Protein AF-A0AAU3ZGL8-F1 (afdb_monomer)

Radius of gyration: 20.52 Å; Cα contacts (8 Å, |Δi|>4): 41; chains: 1; bounding box: 46×35×42 Å

Secondary structure (DSSP, 8-state):
------SPPPPPPPGGGS--PPPSEEE-TTT--EEESHHHHHHHHIIIII-GGG--SPP-----

Sequence (64 aa):
MSRTTNGPHPHPLTPADIPDGDPWAYGCPECQLPIQGGSAGLAAHRRTVHNPADDPRTPINIRL

Foldseek 3Di:
DDDDPPDPDPDDQDPVNDPDDFDQWDQAPPPRDIFGDGPVRNVVCCCVPVNVVNDPDDDDDDDD

Mean predicted aligned error: 10.82 Å

Structure (mmCIF, N/CA/C/O backbone):
data_AF-A0AAU3ZGL8-F1
#
_entry.id   AF-A0AAU3ZGL8-F1
#
loop_
_atom_site.group_PDB
_atom_site.id
_atom_site.type_symbol
_atom_site.label_atom_id
_atom_site.label_alt_id
_atom_site.label_comp_id
_atom_site.label_asym_id
_atom_site.label_entity_id
_atom_site.label_seq_id
_atom_site.pdbx_PDB_ins_code
_atom_site.Cartn_x
_atom_site.Cartn_y
_atom_site.Cartn_z
_atom_site.occupancy
_atom_site.B_iso_or_equiv
_atom_site.auth_seq_id
_atom_site.auth_comp_id
_atom_site.auth_asym_id
_atom_site.auth_atom_id
_atom_site.pdbx_PDB_model_num
ATOM 1 N N . MET A 1 1 ? 36.395 25.639 -5.548 1.00 39.22 1 MET A N 1
ATOM 2 C CA . MET A 1 1 ? 35.563 25.639 -6.770 1.00 39.22 1 MET A CA 1
ATOM 3 C C . MET A 1 1 ? 35.715 24.283 -7.440 1.00 39.22 1 MET A C 1
ATOM 5 O O . MET A 1 1 ? 36.811 23.965 -7.884 1.00 39.22 1 MET A O 1
ATOM 9 N N . SER A 1 2 ? 34.674 23.449 -7.394 1.00 57.00 2 SER A N 1
ATOM 10 C CA . SER A 1 2 ? 34.710 22.075 -7.912 1.00 57.00 2 SER A CA 1
ATOM 11 C C . SER A 1 2 ? 34.582 22.088 -9.432 1.00 57.00 2 SER A C 1
ATOM 13 O O . SER A 1 2 ? 33.636 22.646 -9.978 1.00 57.00 2 SER A O 1
ATOM 15 N N . ARG A 1 3 ? 35.575 21.513 -10.108 1.00 62.22 3 ARG A N 1
ATOM 16 C CA . ARG A 1 3 ? 35.649 21.410 -11.565 1.00 62.22 3 ARG A CA 1
ATOM 17 C C . ARG A 1 3 ? 34.645 20.343 -12.015 1.00 62.22 3 ARG A C 1
ATOM 19 O O . ARG A 1 3 ? 34.864 19.168 -11.740 1.00 62.22 3 ARG A O 1
ATOM 26 N N . THR A 1 4 ? 33.546 20.737 -12.656 1.00 62.28 4 THR A N 1
ATOM 27 C CA . THR A 1 4 ? 32.622 19.792 -13.300 1.00 62.28 4 THR A CA 1
ATOM 28 C C . THR A 1 4 ? 33.396 19.020 -14.367 1.00 62.28 4 THR A C 1
ATOM 30 O O . THR A 1 4 ? 33.999 19.629 -15.253 1.00 62.28 4 THR A O 1
ATOM 33 N N . THR A 1 5 ? 33.444 17.693 -14.257 1.00 65.12 5 THR A N 1
ATOM 34 C CA . THR A 1 5 ? 34.087 16.829 -15.253 1.00 65.12 5 THR A CA 1
ATOM 35 C C . THR A 1 5 ? 33.376 17.002 -16.590 1.00 65.12 5 THR A C 1
ATOM 37 O O . THR A 1 5 ? 32.208 16.654 -16.725 1.00 65.12 5 THR A O 1
ATOM 40 N N . ASN A 1 6 ? 34.092 17.547 -17.572 1.00 63.69 6 ASN A N 1
ATOM 41 C CA . ASN A 1 6 ? 33.633 17.729 -18.946 1.00 63.69 6 ASN A CA 1
ATOM 42 C C . ASN A 1 6 ? 33.819 16.403 -19.711 1.00 63.69 6 ASN A C 1
ATOM 44 O O . ASN A 1 6 ? 34.698 16.273 -20.559 1.00 63.69 6 ASN A O 1
ATOM 48 N N . GLY A 1 7 ? 33.090 15.371 -19.289 1.00 68.19 7 GLY A N 1
ATOM 49 C CA . GLY A 1 7 ? 33.018 14.067 -19.950 1.00 68.19 7 GLY A CA 1
ATOM 50 C C . GLY A 1 7 ? 31.615 13.857 -20.519 1.00 68.19 7 GLY A C 1
ATOM 51 O O . GLY A 1 7 ? 30.687 14.524 -20.057 1.00 68.19 7 GLY A O 1
ATOM 52 N N . PRO A 1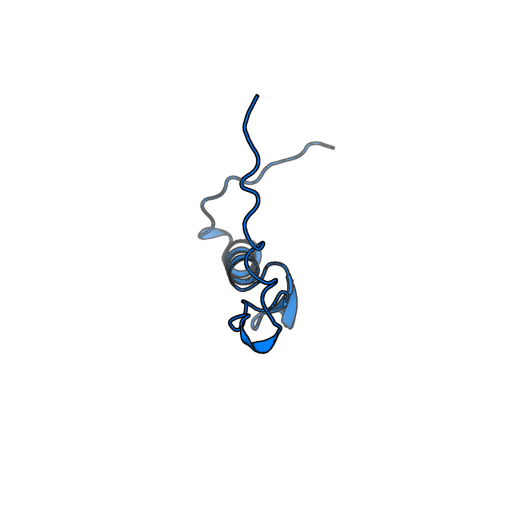 8 ? 31.429 12.967 -21.510 1.00 65.44 8 PRO A N 1
ATOM 53 C CA . PRO A 1 8 ? 30.095 12.641 -21.998 1.00 65.44 8 PRO A CA 1
ATOM 54 C C . PRO A 1 8 ? 29.229 12.235 -20.805 1.00 65.44 8 PRO A C 1
ATOM 56 O O . PRO A 1 8 ? 29.585 11.325 -20.053 1.00 65.44 8 PRO A O 1
ATOM 59 N N . HIS A 1 9 ? 28.134 12.965 -20.587 1.00 65.25 9 HIS A N 1
ATOM 60 C CA . HIS A 1 9 ? 27.170 12.597 -19.561 1.00 65.25 9 HIS A CA 1
ATOM 61 C C . HIS A 1 9 ? 26.714 11.167 -19.863 1.00 65.25 9 HIS A C 1
ATOM 63 O O . HIS A 1 9 ? 26.357 10.908 -21.018 1.00 65.25 9 HIS A O 1
ATOM 69 N N . PRO A 1 10 ? 26.762 10.238 -18.888 1.00 72.44 10 PRO A N 1
ATOM 70 C CA . PRO A 1 10 ? 26.270 8.887 -19.108 1.00 72.44 10 PRO A CA 1
ATOM 71 C C . PRO A 1 10 ? 24.864 8.997 -19.692 1.00 72.44 10 PRO A C 1
ATOM 73 O O . PRO A 1 10 ? 24.045 9.775 -19.195 1.00 72.44 10 PRO A O 1
ATOM 76 N N . HIS A 1 11 ? 24.655 8.318 -20.820 1.00 65.44 11 HIS A N 1
ATOM 77 C CA . HIS A 1 11 ? 23.433 8.439 -21.600 1.00 65.44 11 HIS A CA 1
ATOM 78 C C . HIS A 1 11 ? 22.207 8.245 -20.692 1.00 65.44 11 HIS A C 1
ATOM 80 O O . HIS A 1 11 ? 22.232 7.357 -19.834 1.00 65.44 11 HIS A O 1
ATOM 86 N N . PRO A 1 12 ? 21.144 9.057 -20.854 1.00 77.94 12 PRO A N 1
ATOM 87 C CA . PRO A 1 12 ? 19.870 8.791 -20.200 1.00 77.94 12 PRO A CA 1
ATOM 88 C C . PRO A 1 12 ? 19.469 7.345 -20.492 1.00 77.94 12 PRO A C 1
ATOM 90 O O . PRO A 1 12 ? 19.579 6.924 -21.644 1.00 77.94 12 PRO A O 1
ATOM 93 N N . LEU A 1 13 ? 19.045 6.601 -19.465 1.00 74.94 13 LEU A N 1
ATOM 94 C C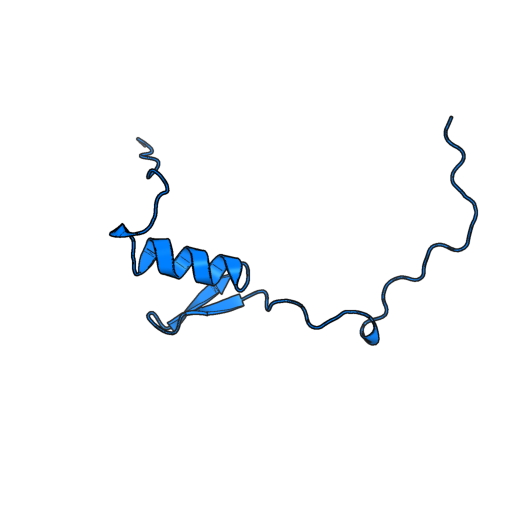A . LEU A 1 13 ? 18.548 5.233 -19.629 1.00 74.94 13 LEU A CA 1
ATOM 95 C C . LEU A 1 13 ? 17.552 5.216 -20.790 1.00 74.94 13 LEU A C 1
ATOM 97 O O . LEU A 1 13 ? 16.579 5.980 -20.777 1.00 74.94 13 LEU A O 1
ATOM 101 N N . THR A 1 14 ? 17.802 4.397 -21.813 1.00 77.06 14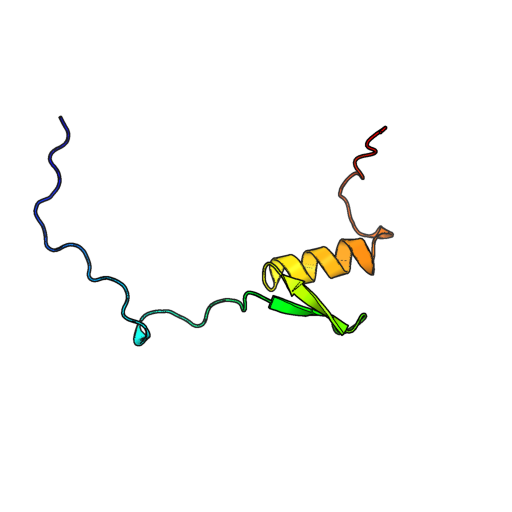 THR A N 1
ATOM 102 C CA . THR A 1 14 ? 16.780 4.205 -22.839 1.00 77.06 14 THR A CA 1
ATOM 103 C C . THR A 1 14 ? 15.653 3.374 -22.230 1.00 77.06 14 THR A C 1
ATOM 105 O O . THR A 1 14 ? 15.897 2.625 -21.284 1.00 77.06 14 THR A O 1
ATOM 108 N N . PRO A 1 15 ? 14.412 3.455 -22.737 1.00 79.50 15 PRO A N 1
ATOM 109 C CA . PRO A 1 15 ? 13.321 2.633 -22.215 1.00 79.50 15 PRO A CA 1
ATOM 110 C C . PRO A 1 15 ? 13.630 1.126 -22.174 1.00 79.50 15 PRO A C 1
ATOM 112 O O . PRO A 1 15 ? 13.079 0.430 -21.333 1.00 79.50 15 PRO A O 1
ATOM 115 N N . ALA A 1 16 ? 14.523 0.632 -23.040 1.00 81.94 16 ALA A N 1
ATOM 116 C CA . ALA A 1 16 ? 14.968 -0.762 -23.050 1.00 81.94 16 ALA A CA 1
ATOM 117 C C . ALA A 1 16 ? 15.986 -1.103 -21.940 1.00 81.94 16 ALA A C 1
ATOM 119 O O . ALA A 1 16 ? 16.160 -2.275 -21.622 1.00 81.94 16 ALA A O 1
ATOM 120 N N . ASP A 1 17 ? 16.642 -0.098 -21.350 1.00 83.50 17 ASP A N 1
ATOM 121 C CA . ASP A 1 17 ? 17.607 -0.250 -20.252 1.00 83.50 17 ASP A CA 1
ATOM 122 C C . ASP A 1 17 ? 16.951 -0.128 -18.865 1.00 83.50 17 ASP A C 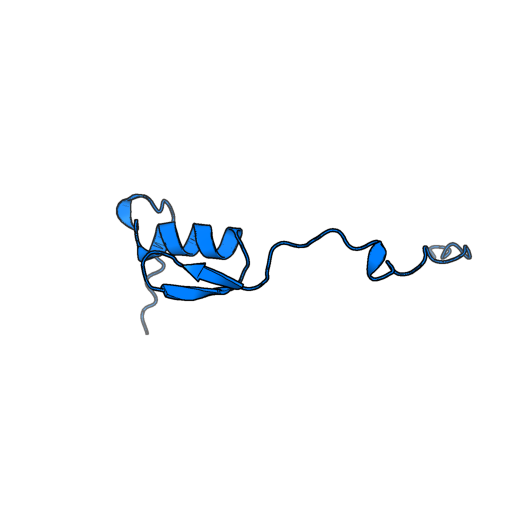1
ATOM 124 O O . ASP A 1 17 ? 17.621 -0.298 -17.844 1.00 83.50 17 ASP A O 1
ATOM 128 N N . ILE A 1 18 ? 15.657 0.209 -18.805 1.00 79.75 18 ILE A N 1
ATOM 129 C CA . ILE A 1 18 ? 14.918 0.308 -17.545 1.00 79.75 18 ILE A CA 1
ATOM 130 C C . ILE A 1 18 ? 14.444 -1.105 -17.181 1.00 79.75 18 ILE A C 1
ATOM 132 O O . ILE A 1 18 ? 13.636 -1.670 -17.918 1.00 79.75 18 ILE A O 1
ATOM 136 N N . PRO A 1 19 ? 14.923 -1.697 -16.070 1.00 81.12 19 PRO A N 1
ATOM 137 C CA . PRO A 1 19 ? 14.384 -2.969 -15.611 1.00 81.12 19 PRO A CA 1
ATOM 138 C C . PRO A 1 19 ? 12.900 -2.801 -15.287 1.00 81.12 19 PRO A C 1
ATOM 140 O O . PRO A 1 19 ? 12.486 -1.719 -14.863 1.00 81.12 19 PRO A O 1
ATOM 143 N N . ASP A 1 20 ? 12.116 -3.868 -15.433 1.00 85.12 20 ASP A N 1
ATOM 144 C CA . ASP A 1 20 ? 10.731 -3.865 -14.969 1.00 85.12 20 ASP A CA 1
ATOM 145 C C . ASP A 1 20 ? 10.685 -3.409 -13.505 1.00 85.12 20 ASP A C 1
ATOM 147 O O . ASP A 1 20 ? 11.221 -4.051 -12.597 1.00 85.12 20 ASP A O 1
ATOM 151 N N . GLY A 1 21 ? 10.104 -2.228 -13.307 1.00 84.88 21 GLY A N 1
ATOM 152 C CA . GLY A 1 21 ? 9.930 -1.636 -11.996 1.00 84.88 21 GLY A CA 1
ATOM 153 C C . GLY A 1 21 ? 8.765 -2.288 -11.273 1.00 84.88 21 GLY A C 1
ATOM 154 O O . GLY A 1 21 ? 7.874 -2.872 -11.884 1.00 84.88 21 GLY A O 1
ATOM 155 N N . ASP A 1 22 ? 8.750 -2.139 -9.957 1.00 89.69 22 ASP A N 1
ATOM 156 C CA . ASP A 1 22 ? 7.591 -2.482 -9.145 1.00 89.69 22 ASP A CA 1
ATOM 157 C C . ASP A 1 22 ? 6.382 -1.619 -9.586 1.00 89.69 22 ASP A C 1
ATOM 159 O O . ASP A 1 22 ? 6.492 -0.385 -9.582 1.00 89.69 22 ASP A O 1
ATOM 163 N N . PRO A 1 23 ? 5.255 -2.217 -10.036 1.00 91.62 23 PRO A N 1
ATOM 164 C CA . PRO A 1 23 ? 4.063 -1.476 -10.420 1.00 91.62 23 PRO A CA 1
ATOM 165 C C . PRO A 1 23 ? 3.670 -0.422 -9.392 1.00 91.62 23 PRO A C 1
ATOM 167 O O . PRO A 1 23 ? 3.543 -0.710 -8.211 1.00 91.62 23 PRO A O 1
ATOM 170 N N . TRP A 1 24 ? 3.383 0.800 -9.839 1.00 88.69 24 TRP A N 1
ATOM 171 C CA . TRP A 1 24 ? 2.985 1.874 -8.923 1.00 88.69 24 TRP A CA 1
ATOM 172 C C . TRP A 1 24 ? 1.753 1.518 -8.073 1.00 88.69 24 TRP A C 1
ATOM 174 O O . TRP A 1 24 ? 1.655 1.922 -6.909 1.00 88.69 24 TRP A O 1
ATOM 184 N N . ALA A 1 25 ? 0.821 0.761 -8.655 1.00 92.75 25 ALA A N 1
ATOM 185 C CA . ALA A 1 25 ? -0.407 0.341 -8.006 1.00 92.75 25 ALA A CA 1
ATOM 186 C C . ALA A 1 25 ? -0.605 -1.173 -8.109 1.00 92.75 25 ALA A C 1
ATOM 188 O O . ALA A 1 25 ? -0.445 -1.765 -9.176 1.00 92.75 25 ALA A O 1
ATOM 189 N N . TYR A 1 26 ? -1.032 -1.767 -7.001 1.00 94.44 26 TYR A N 1
ATOM 190 C CA . TYR A 1 26 ? -1.415 -3.168 -6.902 1.00 94.44 26 TYR A CA 1
ATOM 191 C C . TYR A 1 26 ? -2.856 -3.294 -6.419 1.00 94.44 26 TYR A C 1
ATOM 193 O O . TYR A 1 26 ? -3.304 -2.527 -5.571 1.00 94.44 26 TYR A O 1
ATOM 201 N N . GLY A 1 27 ? -3.584 -4.292 -6.914 1.00 95.75 27 GLY A N 1
ATOM 202 C CA . GLY A 1 27 ? -4.872 -4.666 -6.331 1.00 95.75 27 GLY A CA 1
ATOM 203 C C . GLY A 1 27 ? -4.670 -5.451 -5.036 1.00 95.75 27 GLY A C 1
ATOM 204 O O . GLY A 1 27 ? -3.907 -6.418 -5.011 1.00 95.75 27 GLY A O 1
ATOM 205 N N . CYS A 1 28 ? -5.366 -5.072 -3.965 1.00 96.00 28 CYS A N 1
ATOM 206 C CA . CYS A 1 28 ? -5.443 -5.919 -2.780 1.00 96.00 28 CYS A CA 1
ATOM 207 C C . CYS A 1 28 ? -6.402 -7.094 -3.044 1.00 96.00 28 CYS A C 1
ATOM 209 O O . CYS A 1 28 ? -7.559 -6.850 -3.381 1.00 96.00 28 CYS A O 1
ATOM 211 N N . PRO A 1 29 ? -5.986 -8.360 -2.871 1.00 93.69 29 PRO A N 1
ATOM 212 C CA . PRO A 1 29 ? -6.861 -9.505 -3.128 1.00 93.69 29 PRO A CA 1
ATOM 213 C C . PRO A 1 29 ? -8.006 -9.636 -2.112 1.00 93.69 29 PRO A C 1
ATOM 215 O O . PRO A 1 29 ? -8.999 -10.292 -2.402 1.00 93.69 29 PRO A O 1
ATOM 218 N N . GLU A 1 30 ? -7.875 -9.023 -0.933 1.00 95.00 30 GLU A N 1
ATOM 219 C CA . GLU A 1 30 ? -8.829 -9.159 0.173 1.00 95.00 30 GLU A CA 1
ATOM 220 C C . GLU A 1 30 ? -9.987 -8.158 0.054 1.00 95.00 30 GLU A C 1
ATOM 222 O O . GLU A 1 30 ? -11.146 -8.539 0.172 1.00 95.00 30 GLU A O 1
ATOM 227 N N . CYS A 1 31 ? -9.693 -6.882 -0.221 1.00 95.06 31 CYS A N 1
ATOM 228 C CA . CYS A 1 31 ? -10.712 -5.834 -0.366 1.00 95.06 31 CYS A CA 1
ATOM 229 C C . CYS A 1 31 ? -10.935 -5.356 -1.807 1.00 95.06 31 CYS A C 1
ATOM 231 O O . CYS A 1 31 ? -11.786 -4.501 -2.034 1.00 95.06 31 CYS A O 1
ATOM 233 N N . GLN A 1 32 ? -10.180 -5.884 -2.776 1.00 94.56 32 GLN A N 1
ATOM 234 C CA . GLN A 1 32 ? -10.268 -5.540 -4.202 1.00 94.56 32 GLN A CA 1
ATOM 235 C C . GLN A 1 32 ? -10.060 -4.044 -4.507 1.00 94.56 32 GLN A C 1
ATOM 237 O O . GLN A 1 32 ? -10.459 -3.558 -5.564 1.00 94.56 32 GLN A O 1
ATOM 242 N N . LEU A 1 33 ? -9.405 -3.311 -3.599 1.00 94.19 33 LEU A N 1
ATOM 243 C CA . LEU A 1 33 ? -9.083 -1.897 -3.776 1.00 94.19 33 LEU A CA 1
ATOM 244 C C . LEU A 1 33 ? -7.693 -1.712 -4.406 1.00 94.19 33 LEU A C 1
ATOM 246 O O . LEU A 1 33 ? -6.777 -2.487 -4.102 1.00 94.19 33 LEU A O 1
ATOM 250 N N . PRO A 1 34 ? -7.508 -0.683 -5.255 1.00 96.31 34 PRO A N 1
ATOM 251 C CA . PRO A 1 34 ? -6.191 -0.309 -5.750 1.00 96.31 34 PRO A CA 1
ATOM 252 C C . PRO A 1 34 ? -5.373 0.352 -4.633 1.00 96.31 34 PRO A C 1
ATOM 254 O O . PRO A 1 34 ? -5.795 1.348 -4.046 1.00 96.31 34 PRO A O 1
ATOM 257 N N . ILE A 1 35 ? -4.186 -0.185 -4.365 1.00 96.62 35 ILE A N 1
ATOM 258 C CA . ILE A 1 35 ? -3.234 0.310 -3.368 1.00 96.62 35 ILE A CA 1
ATOM 259 C C . ILE A 1 35 ? -2.012 0.874 -4.086 1.00 96.62 35 ILE A C 1
ATOM 261 O O . ILE A 1 35 ? -1.395 0.194 -4.903 1.00 96.62 35 ILE A O 1
ATOM 265 N N . GLN A 1 36 ? -1.672 2.123 -3.781 1.00 95.88 36 GLN A N 1
ATOM 266 C CA . GLN A 1 36 ? -0.508 2.819 -4.329 1.00 95.88 36 GLN A CA 1
ATOM 267 C C . GLN A 1 36 ? 0.753 2.562 -3.497 1.00 95.88 36 GLN A C 1
ATOM 269 O O . GLN A 1 36 ? 0.676 2.168 -2.333 1.00 95.88 36 GLN A O 1
ATOM 274 N N . GLY A 1 37 ? 1.916 2.858 -4.078 1.00 93.25 37 GLY A N 1
ATOM 275 C CA . GLY A 1 37 ? 3.207 2.690 -3.409 1.00 93.25 37 GLY A CA 1
ATOM 276 C C . GLY A 1 37 ? 3.790 1.293 -3.584 1.00 93.25 37 GLY A C 1
ATOM 277 O O . GLY A 1 37 ? 4.630 0.871 -2.786 1.00 93.25 37 GLY A O 1
ATOM 278 N N . GLY A 1 38 ? 3.336 0.578 -4.612 1.00 94.38 38 GLY A N 1
ATOM 279 C CA . GLY A 1 38 ? 3.956 -0.669 -4.994 1.00 94.38 38 GLY A CA 1
ATOM 280 C C . GLY A 1 38 ? 3.721 -1.834 -4.040 1.00 94.38 38 GLY A C 1
ATOM 281 O O . GLY A 1 38 ? 2.786 -1.839 -3.232 1.00 94.38 38 GLY A O 1
ATOM 282 N N . SER A 1 39 ? 4.591 -2.834 -4.111 1.00 94.38 39 SER A N 1
ATOM 283 C CA . SER A 1 39 ? 4.582 -4.004 -3.235 1.00 94.38 39 SER A CA 1
A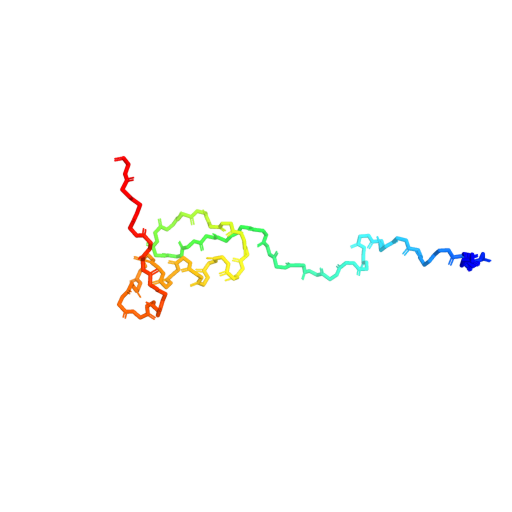TOM 284 C C . SER A 1 39 ? 4.766 -3.615 -1.767 1.00 94.38 39 SER A C 1
ATOM 286 O O . SER A 1 39 ? 4.130 -4.202 -0.888 1.00 94.38 39 SER A O 1
ATOM 288 N N . ALA A 1 40 ? 5.557 -2.574 -1.488 1.00 93.81 40 ALA A N 1
ATOM 289 C CA . ALA A 1 40 ? 5.713 -2.008 -0.150 1.00 93.81 40 ALA A CA 1
ATOM 290 C C . ALA A 1 40 ? 4.403 -1.398 0.375 1.00 93.81 40 ALA A C 1
ATOM 292 O O . ALA A 1 40 ? 4.009 -1.670 1.513 1.00 93.81 40 ALA A O 1
ATOM 293 N N . GLY A 1 41 ? 3.704 -0.622 -0.457 1.00 94.12 41 GLY A N 1
ATOM 294 C CA . GLY A 1 41 ? 2.391 -0.060 -0.142 1.00 94.12 41 GLY A CA 1
ATOM 295 C C . GLY A 1 41 ? 1.347 -1.146 0.106 1.00 94.12 41 GLY A C 1
ATOM 296 O O . GLY A 1 41 ? 0.641 -1.105 1.114 1.00 94.12 41 GLY A O 1
ATOM 297 N N . LEU A 1 42 ? 1.311 -2.181 -0.740 1.00 95.62 42 LEU A N 1
ATOM 298 C CA . LEU A 1 42 ? 0.424 -3.330 -0.554 1.00 95.62 42 LEU A CA 1
ATOM 299 C C . LEU A 1 42 ? 0.727 -4.094 0.743 1.00 95.62 42 LEU A C 1
ATOM 301 O O . LEU A 1 42 ? -0.194 -4.464 1.471 1.00 95.62 42 LEU A O 1
ATOM 305 N N . ALA A 1 43 ? 2.002 -4.326 1.060 1.00 93.75 43 ALA A N 1
ATOM 306 C CA . ALA A 1 43 ? 2.401 -4.988 2.300 1.00 93.75 43 ALA A CA 1
ATOM 307 C C . ALA A 1 43 ? 2.012 -4.163 3.534 1.00 93.75 43 ALA A C 1
ATOM 309 O O . ALA A 1 43 ? 1.518 -4.719 4.516 1.00 93.75 43 ALA A O 1
ATOM 310 N N . ALA A 1 44 ? 2.196 -2.841 3.479 1.00 92.75 44 ALA A N 1
ATOM 311 C CA . ALA A 1 44 ? 1.766 -1.938 4.538 1.00 92.75 44 ALA A CA 1
ATOM 312 C C . ALA A 1 44 ? 0.242 -1.970 4.715 1.00 92.75 44 ALA A C 1
ATOM 314 O O . ALA A 1 44 ? -0.213 -2.161 5.838 1.00 92.75 44 ALA A O 1
ATOM 315 N N . HIS A 1 45 ? -0.525 -1.887 3.622 1.00 94.75 45 HIS A N 1
ATOM 316 C CA . HIS A 1 45 ? -1.990 -1.994 3.628 1.00 94.75 45 HIS A CA 1
ATOM 317 C C . HIS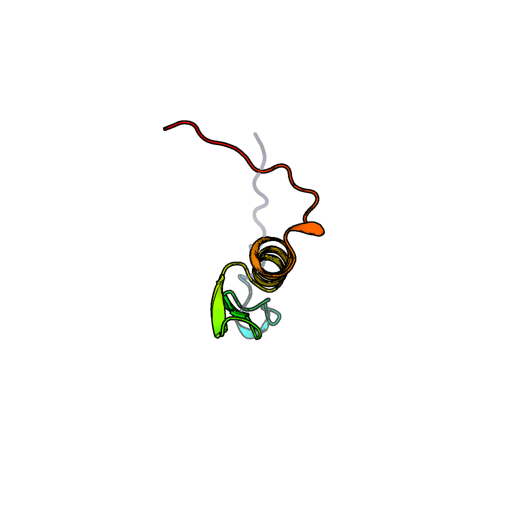 A 1 45 ? -2.468 -3.284 4.291 1.00 94.75 45 HIS A C 1
ATOM 319 O O . HIS A 1 45 ? -3.322 -3.252 5.170 1.00 94.75 45 HIS A O 1
ATOM 325 N N . ARG A 1 46 ? -1.897 -4.434 3.917 1.00 93.25 46 ARG A N 1
ATOM 326 C CA . ARG A 1 46 ? -2.304 -5.722 4.500 1.00 93.25 46 ARG A CA 1
ATOM 327 C C . ARG A 1 46 ? -2.063 -5.767 6.008 1.00 93.25 46 ARG A C 1
ATOM 329 O O . ARG A 1 46 ? -2.922 -6.248 6.739 1.00 93.25 46 ARG A O 1
ATOM 336 N N . ARG A 1 47 ? -0.941 -5.216 6.481 1.00 91.50 47 ARG A N 1
ATOM 337 C CA . ARG A 1 47 ? -0.638 -5.136 7.918 1.00 91.50 47 ARG A CA 1
ATOM 338 C C . ARG A 1 47 ? -1.577 -4.187 8.658 1.00 91.50 47 ARG A C 1
ATOM 340 O O . ARG A 1 47 ? -2.096 -4.555 9.697 1.00 91.50 47 ARG A O 1
ATOM 347 N N . THR A 1 48 ? -1.854 -3.000 8.126 1.00 91.06 48 THR A N 1
ATOM 348 C CA . THR A 1 48 ? -2.647 -1.996 8.854 1.00 91.06 48 THR A CA 1
ATOM 349 C C . THR A 1 48 ? -4.157 -2.201 8.746 1.00 91.06 48 THR A C 1
ATOM 351 O O . THR A 1 48 ? -4.876 -1.867 9.683 1.00 91.06 48 THR A O 1
ATOM 354 N N . VAL A 1 49 ? -4.652 -2.740 7.627 1.00 92.75 49 VAL A N 1
ATOM 355 C CA . VAL A 1 49 ? -6.093 -2.883 7.350 1.00 92.75 49 VAL A CA 1
ATOM 356 C C . VAL A 1 49 ? -6.604 -4.287 7.661 1.00 92.75 49 VAL A C 1
ATOM 358 O O . VAL A 1 49 ? -7.672 -4.424 8.253 1.00 92.75 49 VAL A O 1
ATOM 361 N N . HIS A 1 50 ? -5.865 -5.330 7.275 1.00 93.88 50 HIS A N 1
ATOM 362 C CA . HIS A 1 50 ? -6.327 -6.718 7.403 1.00 93.88 50 HIS A CA 1
ATOM 363 C C . HIS A 1 50 ? -5.738 -7.447 8.614 1.00 93.88 50 HIS A C 1
ATOM 365 O O . HIS A 1 50 ? -6.369 -8.369 9.126 1.00 93.88 50 HIS A O 1
ATOM 371 N N . ASN A 1 51 ? -4.575 -7.017 9.113 1.00 90.69 51 ASN A N 1
ATOM 372 C CA . ASN A 1 51 ? -3.946 -7.610 10.292 1.00 90.69 51 ASN A CA 1
ATOM 373 C C . ASN A 1 51 ? -3.462 -6.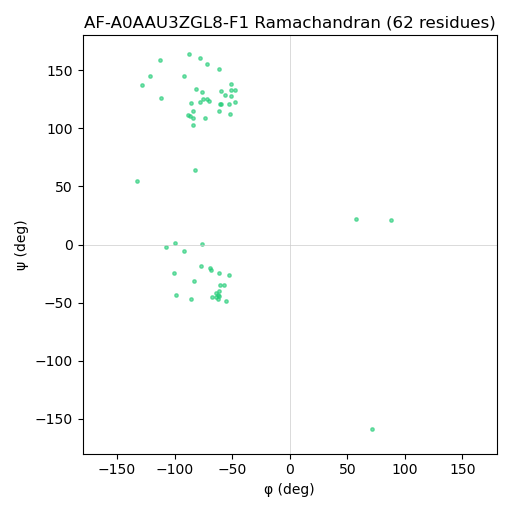573 11.327 1.00 90.69 51 ASN A C 1
ATOM 375 O O . ASN A 1 51 ? -2.294 -6.596 11.719 1.00 90.69 51 ASN A O 1
ATOM 379 N N . PRO A 1 52 ? -4.339 -5.670 11.805 1.00 82.38 52 PRO A N 1
ATOM 380 C CA . PRO A 1 52 ? -3.928 -4.561 12.666 1.00 82.38 52 PRO A CA 1
ATOM 381 C C . PRO A 1 52 ? -3.305 -5.015 13.995 1.00 82.38 52 PRO A C 1
ATOM 383 O O . PRO A 1 52 ? -2.523 -4.277 14.582 1.00 82.38 52 PRO A O 1
ATOM 386 N N . ALA A 1 53 ? -3.621 -6.227 14.468 1.00 85.44 53 ALA A N 1
ATOM 387 C CA . ALA A 1 53 ? -3.043 -6.789 15.689 1.00 85.44 53 ALA A CA 1
ATOM 388 C C . ALA A 1 53 ? -1.545 -7.132 15.560 1.00 85.44 53 ALA A C 1
ATOM 390 O O . ALA A 1 53 ? -0.854 -7.212 16.573 1.00 85.44 53 ALA A O 1
ATOM 391 N N . ASP A 1 54 ? -1.051 -7.327 14.336 1.00 81.38 54 ASP A N 1
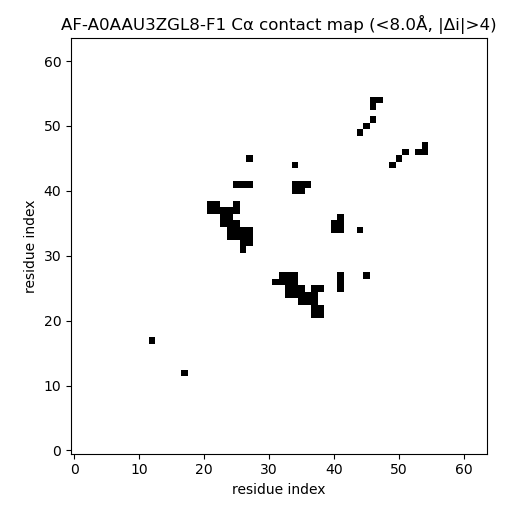ATOM 392 C CA . ASP A 1 54 ? 0.352 -7.631 14.026 1.00 81.38 54 ASP A CA 1
ATOM 393 C C . ASP A 1 54 ? 1.123 -6.385 13.563 1.00 81.38 54 ASP A C 1
ATOM 395 O O . ASP A 1 54 ? 2.302 -6.469 13.227 1.00 81.38 54 ASP A O 1
ATOM 399 N N . ASP A 1 55 ? 0.480 -5.212 13.527 1.00 83.00 55 ASP A N 1
ATOM 400 C CA . ASP A 1 55 ? 1.147 -3.973 13.147 1.00 83.00 55 ASP A CA 1
ATOM 401 C C . ASP A 1 55 ? 1.866 -3.356 14.362 1.00 83.00 55 ASP A C 1
ATOM 403 O O . ASP A 1 55 ? 1.214 -2.832 15.264 1.00 83.00 55 ASP A O 1
ATOM 407 N N . PRO A 1 56 ? 3.214 -3.365 14.420 1.00 82.00 56 PRO A N 1
ATOM 408 C CA . PRO A 1 56 ? 3.949 -2.900 15.598 1.00 82.00 56 PRO A CA 1
ATOM 409 C C . PRO A 1 56 ? 3.995 -1.368 15.709 1.00 82.00 56 PRO A C 1
ATOM 411 O O . PRO A 1 56 ? 4.662 -0.835 16.598 1.00 82.00 56 PRO A O 1
ATOM 414 N N . ARG A 1 57 ? 3.375 -0.632 14.776 1.00 81.50 57 ARG A N 1
ATOM 415 C CA . ARG A 1 57 ? 3.415 0.831 14.771 1.00 81.50 57 ARG A CA 1
ATOM 416 C C . ARG A 1 57 ? 2.384 1.369 15.752 1.00 81.50 57 ARG A C 1
ATOM 418 O O . ARG A 1 57 ? 1.225 0.972 15.742 1.00 81.50 57 ARG A O 1
ATOM 425 N N . THR A 1 58 ? 2.796 2.337 16.560 1.00 81.25 58 THR A N 1
ATOM 426 C CA . THR A 1 58 ? 1.894 3.032 17.480 1.00 81.25 58 THR A CA 1
ATOM 427 C C . THR A 1 58 ? 0.928 3.927 16.697 1.00 81.25 58 THR A C 1
ATOM 429 O O . THR A 1 58 ? 1.392 4.815 15.974 1.00 81.25 58 THR A O 1
ATOM 432 N N . PRO A 1 59 ? -0.400 3.764 16.850 1.00 78.69 59 PRO A N 1
ATOM 433 C CA . PRO A 1 59 ? -1.367 4.683 16.266 1.00 78.69 59 PRO A CA 1
ATOM 434 C C . PRO A 1 59 ? -1.153 6.109 16.784 1.00 78.69 59 PRO A C 1
ATOM 436 O O . PRO A 1 59 ? -1.044 6.335 17.992 1.00 78.69 59 PRO A O 1
ATOM 439 N N . ILE A 1 60 ? -1.126 7.089 15.880 1.00 83.56 60 ILE A N 1
ATOM 440 C CA . ILE A 1 60 ? -1.084 8.504 16.257 1.00 83.56 60 ILE A CA 1
ATOM 441 C C . ILE A 1 60 ? -2.525 8.972 16.471 1.00 83.56 60 ILE A C 1
ATOM 443 O O . ILE A 1 60 ? -3.291 9.094 15.519 1.00 83.56 60 ILE A O 1
ATOM 447 N N . ASN A 1 61 ? -2.895 9.251 17.721 1.00 84.12 61 ASN A N 1
ATOM 448 C CA . ASN A 1 61 ? -4.186 9.855 18.043 1.00 84.12 61 ASN A CA 1
ATOM 449 C C . ASN A 1 61 ? -4.094 11.377 17.889 1.00 84.12 61 ASN A C 1
ATOM 451 O O . ASN A 1 61 ? -3.542 12.063 18.750 1.00 84.12 61 ASN A O 1
ATOM 455 N N . ILE A 1 62 ? -4.633 11.903 16.790 1.00 87.75 62 ILE A N 1
ATOM 456 C CA . ILE A 1 62 ? -4.746 13.347 16.567 1.00 87.75 62 ILE A CA 1
ATOM 457 C C . ILE A 1 62 ? -6.037 13.829 17.233 1.00 87.75 62 ILE A C 1
ATOM 459 O O . ILE A 1 62 ? -7.123 13.353 16.903 1.00 87.75 62 ILE A O 1
ATOM 463 N N . ARG A 1 63 ? -5.926 14.774 18.172 1.00 85.25 63 ARG A N 1
ATOM 464 C CA . ARG A 1 63 ? -7.082 15.483 18.732 1.00 85.25 63 ARG A CA 1
ATOM 465 C C . ARG A 1 63 ? -7.357 16.699 17.847 1.00 85.25 63 ARG A C 1
ATOM 467 O O . ARG A 1 63 ? -6.508 17.584 17.779 1.00 85.25 63 ARG A O 1
ATOM 474 N N . LEU A 1 64 ? -8.481 16.663 17.131 1.00 79.31 64 LEU A N 1
ATOM 475 C CA . LEU A 1 64 ? -8.977 17.764 16.298 1.00 79.31 64 LEU A CA 1
ATOM 476 C C . LEU A 1 64 ? -9.548 18.894 17.160 1.00 79.31 64 LEU A C 1
ATOM 478 O O . LEU A 1 64 ? -10.149 18.573 18.214 1.00 79.31 64 LEU A O 1
#

pLDDT: mean 84.03, std 11.93, range [39.22, 96.62]

Solvent-accessible surface area (backbone atoms only — not comparable to full-atom values): 4376 Å² total; per-residue (Å²): 136,86,79,78,77,92,60,86,72,78,73,78,77,48,83,88,70,53,71,92,68,76,53,61,60,39,72,39,89,86,80,70,43,81,29,58,62,15,69,65,30,44,53,49,47,46,31,63,73,77,35,50,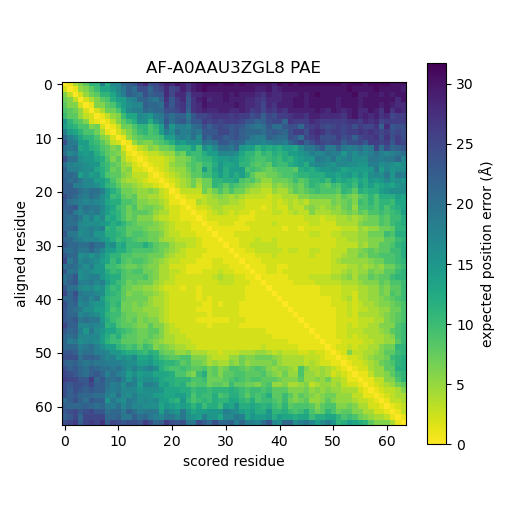92,77,40,89,70,80,83,82,85,79,85,129